Protein AF-A0A256Z2I0-F1 (afdb_monomer_lite)

Sequence (99 aa):
MKAEVEEEISLDLDDVLIDGMDLYAILRVARNASPAELKRAYRRRALLYHPDLNREAGELYKRTIAEEMQKLNRAKEILFDPARREVYDGLLETIEKGS

pLDDT: mean 87.05, std 14.04, range [39.66, 97.25]

Radius of gyration: 15.16 Å; chains: 1; bounding box: 31×30×49 Å

Foldseek 3Di:
DVVVVVVPQDDDPCLLAPVNDGLCVLLPHDLPDDLVSLVVSLVVQCVVLPCVVCVVPDPVVVVVSVVSVVSSVSSCVQVNPPVSVVVSVVVNVVVVVVD

Secondary structure (DSSP, 8-state):
--TTTTTS----HHHH-BTTB-HHHHHTS-TT--HHHHHHHHHHHHHHT-GGGSTT--HHHHHHHHHHHHHHHHHHHHHTSHHHHHHHHHHHHHHHHH-

Structure (mmCIF, N/CA/C/O backbone):
data_AF-A0A256Z2I0-F1
#
_entry.id   AF-A0A256Z2I0-F1
#
loop_
_atom_site.group_PDB
_atom_site.id
_atom_site.type_symbol
_atom_site.label_atom_id
_atom_site.label_alt_id
_atom_site.label_comp_id
_atom_site.label_asym_id
_atom_site.label_entity_id
_atom_site.label_seq_id
_atom_site.pdbx_PDB_ins_code
_atom_site.Cartn_x
_atom_site.Cartn_y
_atom_site.Cartn_z
_atom_site.occupancy
_atom_site.B_iso_or_equiv
_atom_site.auth_seq_id
_atom_site.auth_comp_id
_atom_site.auth_asym_id
_atom_site.auth_atom_id
_atom_site.pdbx_PDB_model_num
ATOM 1 N N . MET A 1 1 ? -0.836 -4.837 29.625 1.00 44.34 1 MET A N 1
ATOM 2 C CA . MET A 1 1 ? -1.308 -5.760 28.575 1.00 44.34 1 MET A CA 1
ATOM 3 C C . MET A 1 1 ? -1.909 -5.093 27.342 1.00 44.34 1 MET A C 1
ATOM 5 O O . MET A 1 1 ? -1.339 -5.328 26.296 1.00 44.34 1 MET A O 1
ATOM 9 N N . LYS A 1 2 ? -2.979 -4.271 27.378 1.00 39.66 2 LYS A N 1
ATOM 10 C CA . LYS A 1 2 ? -3.388 -3.521 26.157 1.00 39.66 2 LYS A CA 1
ATOM 11 C C . LYS A 1 2 ? -2.436 -2.365 25.800 1.00 39.66 2 LYS A C 1
ATOM 13 O O . LYS A 1 2 ? -2.157 -2.166 24.632 1.00 39.66 2 LYS A O 1
ATOM 18 N N . ALA A 1 3 ? -1.879 -1.694 26.810 1.00 44.22 3 ALA A N 1
ATOM 19 C CA . ALA A 1 3 ? -1.001 -0.534 26.630 1.00 44.22 3 ALA A CA 1
ATOM 20 C C . ALA A 1 3 ? 0.416 -0.859 26.108 1.00 44.22 3 ALA A C 1
ATOM 22 O O . ALA A 1 3 ? 1.099 0.032 25.635 1.00 44.22 3 ALA A O 1
ATOM 23 N N . GLU A 1 4 ? 0.870 -2.117 26.177 1.00 41.03 4 GLU A N 1
ATOM 24 C CA . GLU A 1 4 ? 2.224 -2.498 25.721 1.00 41.03 4 GLU A CA 1
ATOM 25 C C . GLU A 1 4 ? 2.286 -2.781 24.214 1.00 41.03 4 GLU A C 1
ATOM 27 O O . GLU A 1 4 ? 3.368 -2.814 23.645 1.00 41.03 4 GLU A O 1
ATOM 32 N N . VAL A 1 5 ? 1.140 -2.979 23.553 1.00 47.72 5 VAL A N 1
ATOM 33 C CA . VAL A 1 5 ? 1.084 -3.257 22.104 1.00 47.72 5 VAL A CA 1
ATOM 34 C C . VAL A 1 5 ? 1.056 -1.957 21.286 1.00 47.72 5 VAL A C 1
ATOM 36 O O . VAL A 1 5 ? 1.423 -1.952 20.116 1.00 47.72 5 VAL A O 1
ATOM 39 N N . GLU A 1 6 ? 0.655 -0.844 21.903 1.00 48.16 6 GLU A N 1
ATOM 40 C CA . GLU A 1 6 ? 0.536 0.464 21.245 1.00 48.16 6 GLU A CA 1
ATOM 41 C C . GLU A 1 6 ? 1.885 1.202 21.128 1.00 48.16 6 GLU A C 1
ATOM 43 O O . GLU A 1 6 ? 2.023 2.059 20.260 1.00 48.16 6 GLU A O 1
ATOM 48 N N . GLU A 1 7 ? 2.903 0.843 21.923 1.00 47.28 7 GLU A N 1
ATOM 49 C CA . GLU A 1 7 ? 4.228 1.491 21.869 1.00 47.28 7 GLU A CA 1
ATOM 50 C C . GLU A 1 7 ? 5.114 1.048 20.684 1.00 47.28 7 GLU A C 1
ATOM 52 O O . GLU A 1 7 ? 6.076 1.743 20.363 1.00 47.28 7 GLU A O 1
ATOM 57 N N . GLU A 1 8 ? 4.814 -0.058 19.987 1.00 54.59 8 GLU A N 1
ATOM 58 C CA . GLU A 1 8 ? 5.695 -0.595 18.926 1.00 54.59 8 GLU A CA 1
ATOM 59 C C . GLU A 1 8 ? 5.271 -0.263 17.483 1.00 54.59 8 GLU A C 1
ATOM 61 O O . GLU A 1 8 ? 6.038 -0.500 16.546 1.00 54.59 8 GLU A O 1
ATOM 66 N N . ILE A 1 9 ? 4.086 0.319 17.266 1.00 61.50 9 ILE A N 1
ATOM 67 C CA . ILE A 1 9 ? 3.619 0.729 15.929 1.00 61.50 9 ILE A CA 1
ATOM 68 C C . ILE A 1 9 ? 3.681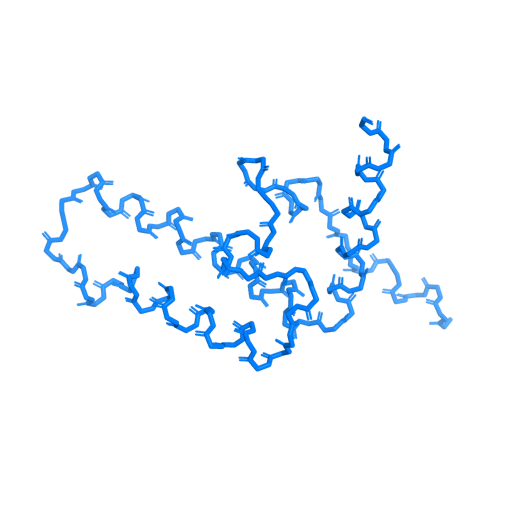 2.259 15.821 1.00 61.50 9 ILE A C 1
ATOM 70 O O . ILE A 1 9 ? 2.664 2.942 15.745 1.00 61.50 9 ILE A O 1
ATOM 74 N N . SER A 1 10 ? 4.900 2.805 15.828 1.00 71.69 10 SER A N 1
ATOM 75 C CA . SER A 1 10 ? 5.135 4.203 15.447 1.00 71.69 10 SER A CA 1
ATOM 76 C C . SER A 1 10 ? 4.979 4.323 13.933 1.00 71.69 10 SER A C 1
ATOM 78 O O . SER A 1 10 ? 5.778 3.760 13.185 1.00 71.69 10 SER A O 1
ATOM 80 N N . LEU A 1 11 ? 3.918 4.997 13.489 1.00 76.44 11 LEU A N 1
ATOM 81 C CA . LEU A 1 11 ? 3.760 5.438 12.105 1.00 76.44 11 LEU A CA 1
ATOM 82 C C . LEU A 1 11 ? 3.968 6.947 12.054 1.00 76.44 11 LEU A C 1
ATOM 84 O O . LEU A 1 11 ? 3.314 7.702 12.778 1.00 76.44 11 LEU A O 1
ATOM 88 N N . ASP A 1 12 ? 4.874 7.366 11.187 1.00 78.50 12 ASP A N 1
ATOM 89 C CA . ASP A 1 12 ? 5.272 8.754 11.019 1.00 78.50 12 ASP A CA 1
ATOM 90 C C . ASP A 1 12 ? 4.285 9.451 10.070 1.00 78.50 12 ASP A C 1
ATOM 92 O O . ASP A 1 12 ? 3.567 8.800 9.310 1.00 78.50 12 ASP A O 1
ATOM 96 N N . LEU A 1 13 ? 4.266 10.788 10.029 1.00 75.19 13 LEU A N 1
ATOM 97 C CA . LEU A 1 13 ? 3.400 11.507 9.080 1.00 75.19 13 LEU A CA 1
ATOM 98 C C . LEU A 1 13 ? 3.692 11.113 7.615 1.00 75.19 13 LEU A C 1
ATOM 100 O O . LEU A 1 13 ? 2.767 10.975 6.813 1.00 75.19 13 LEU A O 1
ATOM 104 N N . ASP A 1 14 ? 4.970 10.868 7.313 1.00 79.62 14 ASP A N 1
ATOM 105 C CA . ASP A 1 14 ? 5.465 10.423 6.004 1.00 79.62 14 ASP A CA 1
ATOM 106 C C . ASP A 1 14 ? 4.971 9.015 5.632 1.00 79.62 14 ASP A C 1
ATOM 108 O O . ASP A 1 14 ? 4.897 8.657 4.456 1.00 79.62 14 ASP A O 1
ATOM 112 N N . ASP A 1 15 ? 4.587 8.214 6.624 1.00 80.62 15 ASP A N 1
ATOM 113 C CA . ASP A 1 15 ? 4.007 6.891 6.412 1.00 80.62 15 ASP A CA 1
ATOM 114 C C . ASP A 1 15 ? 2.504 6.942 6.167 1.00 80.62 15 ASP A C 1
ATOM 116 O O . ASP A 1 15 ? 1.942 6.054 5.515 1.00 80.62 15 ASP A O 1
ATOM 120 N N . VAL A 1 16 ? 1.849 7.976 6.702 1.00 86.19 16 VAL A N 1
ATOM 121 C CA . VAL A 1 16 ? 0.409 8.175 6.555 1.00 86.19 16 VAL A CA 1
ATOM 122 C C . VAL A 1 16 ? 0.082 8.721 5.164 1.00 86.19 16 VAL A C 1
ATOM 124 O O . VAL A 1 16 ? -0.852 8.235 4.512 1.00 86.19 16 VAL A O 1
ATOM 127 N N . LEU A 1 17 ? 0.881 9.684 4.692 1.00 90.62 17 LEU A N 1
ATOM 128 C CA . LEU A 1 17 ? 0.744 10.326 3.387 1.00 90.62 17 LEU A CA 1
ATOM 129 C C . LEU A 1 17 ? 2.078 10.333 2.634 1.00 90.62 17 LEU A C 1
ATOM 131 O O . LEU A 1 17 ? 3.024 11.002 3.038 1.00 90.62 17 LEU A O 1
ATOM 135 N N . ILE A 1 18 ? 2.118 9.681 1.472 1.00 91.06 18 ILE A N 1
ATOM 136 C CA . ILE A 1 18 ? 3.291 9.681 0.589 1.00 91.06 18 ILE A CA 1
ATOM 137 C C . ILE A 1 18 ? 2.981 10.540 -0.634 1.00 91.06 18 ILE A C 1
ATOM 139 O O . ILE A 1 18 ? 2.037 10.253 -1.370 1.00 91.06 18 ILE A O 1
ATOM 143 N N . ASP A 1 19 ? 3.764 11.597 -0.863 1.00 89.62 19 ASP A N 1
ATOM 144 C CA . ASP A 1 19 ? 3.511 12.607 -1.906 1.00 89.62 19 ASP A CA 1
ATOM 145 C C . ASP A 1 19 ? 2.081 13.192 -1.847 1.00 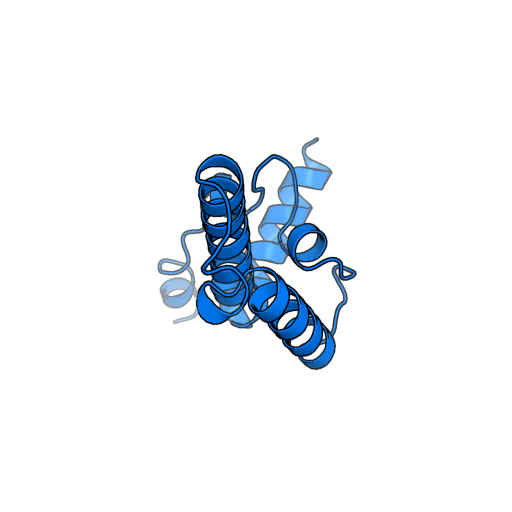89.62 19 ASP A C 1
ATOM 147 O O . ASP A 1 19 ? 1.457 13.471 -2.873 1.00 89.62 19 ASP A O 1
ATOM 151 N N . GLY A 1 20 ? 1.521 13.325 -0.638 1.00 89.50 20 GLY A N 1
ATOM 152 C CA . GLY A 1 20 ? 0.142 13.781 -0.422 1.00 89.50 20 GLY A CA 1
ATOM 153 C C . GLY A 1 20 ? 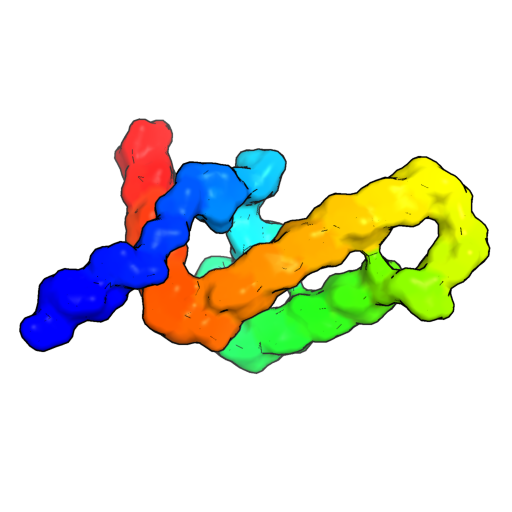-0.940 12.753 -0.775 1.00 89.50 20 GLY A C 1
ATOM 154 O O . GLY A 1 20 ? -2.121 13.094 -0.785 1.00 89.50 20 GLY A O 1
ATOM 155 N N . MET A 1 21 ? -0.569 11.504 -1.067 1.00 92.06 21 MET A N 1
ATOM 156 C CA . MET A 1 21 ? -1.498 10.404 -1.328 1.00 92.06 21 MET A CA 1
ATOM 157 C C . MET A 1 21 ? -1.521 9.405 -0.172 1.00 92.06 21 MET A C 1
ATOM 159 O O . MET A 1 21 ? -0.479 9.019 0.357 1.00 92.06 21 MET A O 1
ATOM 163 N N . ASP A 1 22 ? -2.718 8.922 0.159 1.00 95.19 22 ASP A N 1
ATOM 164 C CA . ASP A 1 22 ? -2.896 7.812 1.093 1.00 95.19 22 ASP A CA 1
ATOM 165 C C . ASP A 1 22 ? -2.508 6.453 0.454 1.00 95.19 22 ASP A C 1
ATOM 167 O O . ASP A 1 22 ? -2.433 6.294 -0.772 1.00 95.19 22 ASP A O 1
ATOM 171 N N . LEU A 1 23 ? -2.240 5.438 1.279 1.00 95.94 23 LEU A N 1
ATOM 172 C CA . LEU A 1 23 ? -1.760 4.125 0.833 1.00 95.94 23 LEU A CA 1
ATOM 173 C C . LEU A 1 23 ? -2.809 3.365 0.002 1.00 95.94 23 LEU A C 1
ATOM 175 O O . LEU A 1 23 ? -2.454 2.541 -0.850 1.00 95.94 23 LEU A O 1
ATOM 179 N N . TYR A 1 24 ? -4.100 3.649 0.199 1.00 96.81 24 TYR A N 1
ATOM 180 C CA . TYR A 1 24 ? -5.174 3.081 -0.616 1.00 96.81 24 TYR A CA 1
ATOM 181 C C . TYR A 1 24 ? -5.171 3.687 -2.022 1.00 96.81 24 TYR A C 1
ATOM 183 O O . TYR A 1 24 ? -5.295 2.954 -3.011 1.00 96.81 24 TYR A O 1
ATOM 191 N N . ALA A 1 25 ? -4.930 4.994 -2.134 1.00 96.06 25 ALA A N 1
ATOM 192 C CA . ALA A 1 25 ? -4.756 5.705 -3.393 1.00 96.06 25 ALA A CA 1
ATOM 193 C C . ALA A 1 25 ? -3.517 5.205 -4.154 1.00 96.06 25 ALA A C 1
ATOM 195 O O . ALA A 1 25 ? -3.600 4.947 -5.361 1.00 96.06 25 ALA A O 1
ATOM 196 N N . ILE A 1 26 ? -2.409 4.939 -3.453 1.00 95.62 26 ILE A N 1
ATOM 197 C CA . ILE A 1 26 ? -1.216 4.293 -4.030 1.00 95.62 26 ILE A CA 1
ATOM 198 C C . ILE A 1 26 ? -1.581 2.933 -4.637 1.00 95.62 26 ILE A C 1
ATOM 200 O O . ILE A 1 26 ? -1.224 2.634 -5.781 1.00 95.62 26 ILE A O 1
ATOM 204 N N . LEU A 1 27 ? -2.357 2.107 -3.931 1.00 95.94 27 LEU A N 1
ATOM 205 C CA . LEU A 1 27 ? -2.835 0.826 -4.464 1.00 95.94 27 LEU A CA 1
ATOM 206 C C . LEU A 1 27 ? -3.976 0.962 -5.487 1.00 95.94 27 LEU A C 1
ATOM 208 O O . LEU A 1 27 ? -4.295 -0.022 -6.160 1.00 95.94 27 LEU A O 1
ATOM 212 N N . ARG A 1 28 ? -4.534 2.165 -5.673 1.00 95.75 28 ARG A N 1
ATOM 213 C CA . ARG A 1 28 ? -5.717 2.456 -6.503 1.00 95.75 28 ARG A CA 1
ATOM 214 C C . ARG A 1 28 ? -6.923 1.608 -6.108 1.00 95.75 28 ARG A C 1
ATOM 216 O O . ARG A 1 28 ? -7.562 0.977 -6.954 1.00 95.75 28 ARG A O 1
ATOM 223 N N . VAL A 1 29 ? -7.205 1.566 -4.815 1.00 97.12 29 VAL A N 1
ATOM 224 C 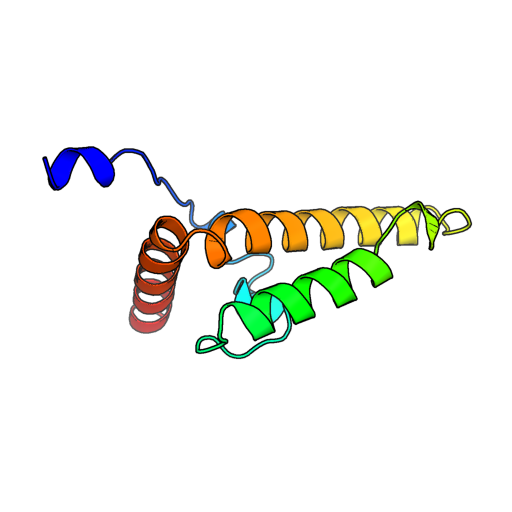CA . VAL A 1 29 ? -8.381 0.901 -4.249 1.00 97.12 29 VAL A CA 1
ATOM 225 C C . VAL A 1 29 ? -9.123 1.852 -3.318 1.00 97.12 29 VAL A C 1
ATOM 227 O O . VAL A 1 29 ? -8.572 2.856 -2.878 1.00 97.12 29 VAL A O 1
ATOM 230 N N . ALA A 1 30 ? -10.381 1.539 -3.021 1.00 95.81 30 ALA A N 1
ATOM 231 C CA . ALA A 1 30 ? -11.129 2.263 -2.003 1.00 95.81 30 ALA A CA 1
ATOM 232 C C . ALA A 1 30 ? -10.592 1.940 -0.597 1.00 95.81 30 ALA A C 1
ATOM 234 O O . ALA A 1 30 ? -10.045 0.861 -0.368 1.00 95.81 30 ALA A O 1
ATOM 235 N N . ARG A 1 31 ? -10.790 2.844 0.367 1.00 92.69 31 ARG A N 1
ATOM 236 C CA . ARG A 1 31 ? -10.333 2.645 1.757 1.00 92.69 31 ARG A CA 1
ATOM 237 C C . ARG A 1 31 ? -10.989 1.453 2.455 1.00 92.69 31 ARG A C 1
ATOM 239 O O . ARG A 1 31 ? -10.367 0.766 3.258 1.00 92.69 31 ARG A O 1
ATOM 246 N N . ASN A 1 32 ? -12.221 1.132 2.067 1.00 93.06 32 ASN A N 1
ATOM 247 C CA . ASN A 1 32 ? -12.937 -0.058 2.525 1.00 93.06 32 ASN A CA 1
ATOM 248 C C . ASN A 1 32 ? -12.539 -1.345 1.774 1.00 93.06 32 ASN A C 1
ATOM 250 O O . ASN A 1 32 ? -13.227 -2.358 1.906 1.00 93.06 32 ASN A O 1
ATOM 254 N N . ALA A 1 33 ? -11.456 -1.328 0.986 1.00 95.56 33 ALA A N 1
ATOM 255 C CA . ALA A 1 33 ? -11.008 -2.492 0.237 1.00 95.56 33 ALA A CA 1
ATOM 256 C C . ALA A 1 33 ? -10.768 -3.694 1.153 1.00 95.56 33 ALA A C 1
ATOM 258 O O . ALA A 1 33 ? -10.096 -3.620 2.194 1.00 95.56 33 ALA A O 1
ATOM 259 N N . SER A 1 34 ? -11.288 -4.831 0.709 1.00 96.56 34 SER A N 1
ATOM 260 C CA . SER A 1 34 ? -11.081 -6.117 1.356 1.00 96.56 34 SER A CA 1
ATOM 261 C C . SER A 1 34 ? -9.611 -6.559 1.260 1.00 96.56 34 SER A C 1
ATOM 263 O O . SER A 1 34 ? -8.891 -6.168 0.332 1.00 96.56 34 SER A O 1
ATOM 265 N N . PRO A 1 35 ? -9.146 -7.459 2.149 1.00 95.25 35 PRO A N 1
ATOM 266 C CA . PRO A 1 35 ? -7.804 -8.038 2.047 1.00 95.25 35 PRO A CA 1
ATOM 267 C C . PRO A 1 35 ? -7.526 -8.683 0.679 1.00 95.25 35 PRO A C 1
ATOM 269 O O . PRO A 1 35 ? -6.409 -8.624 0.161 1.00 95.25 35 PRO A O 1
ATOM 272 N N . ALA A 1 36 ? -8.548 -9.274 0.052 1.00 96.38 36 ALA A N 1
ATOM 273 C CA . ALA A 1 36 ? -8.435 -9.864 -1.278 1.00 96.38 36 ALA A CA 1
ATOM 274 C C . ALA A 1 36 ? -8.181 -8.805 -2.364 1.00 96.38 36 ALA A C 1
ATOM 276 O O . ALA A 1 36 ? -7.344 -9.017 -3.250 1.00 96.38 36 ALA A O 1
ATOM 277 N N . GLU A 1 37 ? -8.866 -7.662 -2.289 1.00 97.12 37 GLU A N 1
ATOM 278 C CA . GLU A 1 37 ? -8.686 -6.538 -3.210 1.00 97.12 37 GLU A CA 1
ATOM 279 C C . GLU A 1 37 ? -7.321 -5.883 -3.043 1.00 97.12 37 GLU A C 1
ATOM 281 O O . GLU A 1 37 ? -6.632 -5.698 -4.049 1.00 97.12 37 GLU A O 1
ATOM 286 N N . LEU A 1 38 ? -6.883 -5.647 -1.802 1.00 96.75 38 LEU A N 1
ATOM 287 C CA . LEU A 1 38 ? -5.538 -5.153 -1.493 1.00 96.75 38 LEU A CA 1
ATOM 288 C C . LEU A 1 38 ? -4.470 -6.068 -2.099 1.00 96.75 38 LEU A C 1
ATOM 290 O O . LEU A 1 38 ? -3.616 -5.627 -2.874 1.00 96.75 38 LEU A O 1
ATOM 294 N N . LYS A 1 39 ? -4.575 -7.379 -1.846 1.00 96.12 39 LYS A N 1
ATOM 295 C CA . LYS A 1 39 ? -3.639 -8.381 -2.375 1.00 96.12 39 LYS A CA 1
ATOM 296 C C . LYS A 1 39 ? -3.634 -8.408 -3.903 1.00 96.12 39 LYS A C 1
ATOM 298 O O . LYS A 1 39 ? -2.575 -8.558 -4.513 1.00 96.12 39 LYS A O 1
ATOM 303 N N . ARG A 1 40 ? -4.799 -8.288 -4.545 1.00 97.19 40 ARG A N 1
ATOM 304 C CA . ARG A 1 40 ? -4.917 -8.263 -6.012 1.00 97.19 40 ARG A CA 1
ATOM 305 C C . ARG A 1 40 ? -4.322 -6.980 -6.597 1.00 97.19 40 ARG A C 1
ATOM 307 O O . ARG A 1 40 ? -3.624 -7.058 -7.607 1.00 97.19 40 ARG A O 1
ATOM 314 N N . ALA A 1 41 ? -4.578 -5.831 -5.981 1.00 97.25 41 ALA A N 1
ATOM 315 C CA . ALA A 1 41 ? -4.079 -4.536 -6.424 1.00 97.25 41 ALA A CA 1
ATOM 316 C C . ALA A 1 41 ? -2.557 -4.436 -6.306 1.00 97.25 41 ALA A C 1
ATOM 318 O O . ALA A 1 41 ? -1.901 -4.147 -7.310 1.00 97.25 41 ALA A O 1
ATOM 319 N N . TYR A 1 42 ? -2.002 -4.796 -5.144 1.00 97.06 42 TYR A N 1
ATOM 320 C CA . TYR A 1 42 ? -0.557 -4.841 -4.927 1.00 97.06 42 TYR A CA 1
ATOM 321 C C . TYR A 1 42 ? 0.137 -5.719 -5.969 1.00 97.06 42 TYR A C 1
ATOM 323 O O . TYR A 1 42 ? 1.054 -5.255 -6.637 1.00 97.06 42 TYR A O 1
ATOM 331 N N . ARG A 1 43 ? -0.341 -6.956 -6.194 1.00 95.62 43 ARG A N 1
ATOM 332 C CA . ARG A 1 43 ? 0.275 -7.864 -7.180 1.00 95.62 43 ARG A CA 1
ATOM 333 C C . ARG A 1 43 ? 0.306 -7.273 -8.587 1.00 95.62 43 ARG A C 1
ATOM 335 O O . ARG A 1 43 ? 1.325 -7.375 -9.256 1.00 95.62 43 ARG A O 1
ATOM 342 N N . ARG A 1 44 ? -0.791 -6.661 -9.045 1.00 95.25 44 ARG A N 1
ATOM 343 C CA . ARG A 1 44 ? -0.838 -6.052 -10.386 1.00 95.25 44 ARG A CA 1
ATOM 344 C C . ARG A 1 44 ? 0.174 -4.921 -10.530 1.00 95.25 44 ARG A C 1
ATOM 346 O O . ARG A 1 44 ? 0.845 -4.843 -11.552 1.00 95.25 44 ARG A O 1
ATOM 353 N N . ARG A 1 45 ? 0.282 -4.061 -9.516 1.00 94.62 45 ARG A N 1
ATOM 354 C CA . ARG A 1 45 ? 1.219 -2.935 -9.543 1.00 94.62 45 ARG A CA 1
ATOM 355 C C . ARG A 1 45 ? 2.670 -3.388 -9.398 1.00 94.62 45 ARG A C 1
ATOM 357 O O . ARG A 1 45 ? 3.512 -2.934 -10.158 1.00 94.62 45 ARG A O 1
ATOM 364 N N . ALA A 1 46 ? 2.947 -4.321 -8.491 1.00 93.81 46 ALA A N 1
ATOM 365 C CA . ALA A 1 46 ? 4.285 -4.874 -8.303 1.00 93.81 46 ALA A CA 1
ATOM 366 C C . ALA A 1 46 ? 4.801 -5.561 -9.575 1.00 93.81 46 ALA A C 1
ATOM 368 O O . ALA A 1 46 ? 5.982 -5.464 -9.875 1.00 93.81 46 ALA A O 1
ATOM 369 N N . LEU A 1 47 ? 3.920 -6.207 -10.351 1.00 93.44 47 LEU A N 1
ATOM 370 C CA . LEU A 1 47 ? 4.278 -6.731 -11.669 1.00 93.44 47 LEU A CA 1
ATOM 371 C C . LEU A 1 47 ? 4.623 -5.600 -12.645 1.00 93.44 47 LEU A C 1
ATOM 373 O O . LEU A 1 47 ? 5.677 -5.655 -13.262 1.00 93.44 47 LEU A O 1
ATOM 377 N N . LEU A 1 48 ? 3.796 -4.554 -12.745 1.00 90.44 48 LEU A N 1
ATOM 378 C CA . LEU A 1 48 ? 4.049 -3.420 -13.646 1.00 90.44 48 LEU A CA 1
ATOM 379 C C . LEU A 1 48 ? 5.432 -2.782 -13.425 1.00 90.44 48 LEU A C 1
ATOM 381 O O . LEU A 1 48 ? 6.118 -2.456 -14.391 1.00 90.44 48 LEU A O 1
ATOM 385 N N . TYR A 1 49 ? 5.850 -2.654 -12.165 1.00 91.31 49 TYR A N 1
ATOM 386 C CA . TYR A 1 49 ? 7.127 -2.051 -11.775 1.00 91.31 49 TYR A CA 1
ATOM 387 C C . TYR A 1 49 ? 8.219 -3.084 -11.442 1.00 91.31 49 TYR A C 1
ATOM 389 O O . TYR A 1 49 ? 9.246 -2.740 -10.866 1.00 91.31 49 TYR A O 1
ATOM 397 N N . HIS A 1 50 ? 8.044 -4.360 -11.799 1.00 87.44 50 HIS A N 1
ATOM 398 C CA . HIS A 1 50 ? 9.058 -5.374 -11.510 1.00 87.44 50 HIS A CA 1
ATOM 399 C C . HIS A 1 50 ? 10.329 -5.126 -12.346 1.00 87.44 50 HIS A C 1
ATOM 401 O O . HIS A 1 50 ? 10.209 -4.901 -13.557 1.00 87.44 50 HIS A O 1
ATOM 407 N N . PRO A 1 51 ? 11.546 -5.216 -11.770 1.00 84.75 51 PRO A N 1
ATOM 408 C CA . PRO A 1 51 ? 12.788 -5.000 -12.516 1.00 84.75 51 PRO A CA 1
ATOM 409 C C . PRO A 1 51 ? 12.934 -5.964 -13.698 1.00 84.75 51 PRO A C 1
ATOM 411 O O . PRO A 1 51 ? 13.364 -5.542 -14.767 1.00 84.75 51 PRO A O 1
ATOM 414 N N . ASP A 1 52 ? 12.498 -7.224 -13.558 1.00 87.50 52 ASP A N 1
ATOM 415 C CA . ASP A 1 52 ? 12.596 -8.215 -14.643 1.00 87.50 52 ASP A CA 1
ATOM 416 C C . ASP A 1 52 ? 11.771 -7.858 -15.885 1.00 87.50 52 ASP A C 1
ATOM 418 O O . ASP A 1 52 ? 12.170 -8.213 -16.991 1.00 87.50 52 ASP A O 1
ATOM 422 N N . LEU A 1 53 ? 10.648 -7.150 -15.727 1.00 88.62 53 LEU A N 1
ATOM 423 C CA . LEU A 1 53 ? 9.826 -6.703 -16.859 1.00 88.62 53 LEU A CA 1
ATOM 424 C C . LEU A 1 53 ? 10.307 -5.370 -17.442 1.00 88.62 53 LEU A C 1
ATOM 426 O O . LEU A 1 53 ? 9.881 -4.986 -18.526 1.00 88.62 53 LEU A O 1
ATOM 430 N N . ASN A 1 54 ? 11.215 -4.682 -16.748 1.00 88.50 54 ASN A N 1
ATOM 431 C CA . ASN A 1 54 ? 11.680 -3.343 -17.092 1.00 88.50 54 ASN A CA 1
ATOM 432 C C . ASN A 1 54 ? 13.215 -3.275 -17.221 1.00 88.50 54 ASN A C 1
ATOM 434 O O . ASN A 1 54 ? 13.822 -2.234 -16.982 1.00 88.50 54 ASN A O 1
ATOM 438 N N . ARG A 1 55 ? 13.871 -4.381 -17.597 1.00 84.88 55 ARG A N 1
ATOM 439 C CA . ARG A 1 55 ? 15.347 -4.478 -17.649 1.00 84.88 55 ARG A CA 1
ATOM 440 C C . ARG A 1 55 ? 15.981 -3.504 -18.644 1.00 84.88 55 ARG A C 1
ATOM 442 O O . ARG A 1 55 ? 17.081 -3.018 -18.399 1.00 84.88 55 ARG A O 1
ATOM 449 N N . GLU A 1 56 ? 15.275 -3.204 -19.730 1.00 90.06 56 GLU A N 1
ATOM 450 C CA . GLU A 1 56 ? 15.712 -2.302 -20.807 1.00 90.06 56 GLU A CA 1
ATOM 451 C C . GLU A 1 56 ? 15.228 -0.853 -20.612 1.00 90.06 56 GLU A C 1
ATOM 453 O O . GLU A 1 56 ? 15.383 -0.008 -21.491 1.00 90.06 56 GLU A O 1
ATOM 458 N N . ALA A 1 57 ? 14.644 -0.545 -19.450 1.00 87.06 57 ALA A N 1
ATOM 459 C CA . ALA A 1 57 ? 14.230 0.802 -19.090 1.00 87.06 57 ALA A CA 1
ATOM 460 C C . ALA A 1 57 ? 15.401 1.797 -19.132 1.00 87.06 57 ALA A C 1
ATOM 462 O O . ALA A 1 57 ? 16.491 1.515 -18.630 1.00 87.06 57 ALA A O 1
ATOM 463 N N . GLY A 1 58 ? 15.154 3.006 -19.640 1.00 90.81 58 GLY A N 1
ATOM 464 C CA . GLY A 1 58 ? 16.087 4.121 -19.468 1.00 90.81 58 GLY A CA 1
ATOM 465 C C . GLY A 1 58 ? 16.230 4.520 -17.992 1.00 90.81 58 GLY A C 1
ATOM 466 O O . GLY A 1 58 ? 15.318 4.308 -17.194 1.00 90.81 58 GLY A O 1
ATOM 467 N N . GLU A 1 59 ? 17.355 5.140 -17.627 1.00 89.56 59 GLU A N 1
ATOM 468 C CA . GLU A 1 59 ? 17.681 5.485 -16.229 1.00 89.56 59 GLU A CA 1
ATOM 469 C C . GLU A 1 59 ? 16.610 6.334 -15.526 1.00 89.56 59 GLU A C 1
ATOM 471 O O . GLU A 1 59 ? 16.288 6.089 -14.364 1.00 89.56 59 GLU A O 1
ATOM 476 N N . LEU A 1 60 ? 15.994 7.284 -16.239 1.00 85.31 60 LEU A N 1
ATOM 477 C CA . LEU A 1 60 ? 14.891 8.078 -15.691 1.00 85.31 60 LEU A CA 1
ATOM 478 C C . LEU A 1 60 ? 13.699 7.192 -15.294 1.00 85.31 60 LEU A C 1
ATOM 480 O O . LEU A 1 60 ? 13.135 7.356 -14.218 1.00 85.31 60 LEU A O 1
ATOM 484 N N . TYR A 1 61 ? 13.355 6.216 -16.135 1.00 88.56 61 TYR A N 1
ATOM 485 C CA . TYR A 1 61 ? 12.244 5.304 -15.880 1.00 88.56 61 TYR A CA 1
ATOM 486 C C . TYR A 1 61 ? 12.579 4.287 -14.777 1.00 88.56 61 TYR A C 1
ATOM 488 O O . TYR A 1 61 ? 11.715 3.965 -13.964 1.00 88.56 61 TYR A O 1
ATOM 496 N N . LYS A 1 62 ? 13.843 3.849 -14.662 1.00 90.25 62 LYS A N 1
ATOM 497 C CA . LYS A 1 62 ? 14.311 3.025 -13.530 1.00 90.25 62 LYS A CA 1
ATOM 498 C C . LYS A 1 62 ? 14.151 3.735 -12.187 1.00 90.25 62 LYS A C 1
ATOM 500 O O . LYS A 1 62 ? 13.770 3.091 -11.211 1.00 90.25 62 LYS A O 1
ATOM 505 N N . ARG A 1 63 ? 14.407 5.047 -12.135 1.00 90.38 63 ARG A N 1
ATOM 506 C CA . ARG A 1 63 ? 14.173 5.845 -10.923 1.00 90.38 63 ARG A CA 1
ATOM 507 C C . ARG A 1 63 ? 12.693 5.847 -10.542 1.00 90.38 63 ARG A C 1
ATOM 509 O O . ARG A 1 63 ? 12.375 5.505 -9.410 1.00 90.38 63 ARG A O 1
ATOM 516 N N . THR A 1 64 ? 11.803 6.111 -11.499 1.00 90.81 64 THR A N 1
ATOM 517 C CA . THR A 1 64 ? 10.351 6.045 -11.267 1.00 90.81 64 THR A CA 1
ATOM 518 C C . THR A 1 64 ? 9.904 4.655 -10.810 1.00 90.81 64 THR A C 1
ATOM 520 O O . THR A 1 64 ? 9.092 4.537 -9.900 1.00 90.81 64 THR A O 1
ATOM 523 N N . ILE A 1 65 ? 10.455 3.582 -11.386 1.00 92.12 65 ILE A N 1
ATOM 524 C CA . ILE A 1 65 ? 10.181 2.209 -10.939 1.00 92.12 65 ILE A CA 1
ATOM 525 C C . ILE A 1 65 ? 10.580 2.010 -9.472 1.00 92.12 65 ILE A C 1
ATOM 527 O O . ILE A 1 65 ? 9.811 1.427 -8.709 1.00 92.12 65 ILE A O 1
ATOM 531 N N . ALA A 1 66 ? 11.759 2.488 -9.067 1.00 92.12 66 ALA A N 1
ATOM 532 C CA . ALA A 1 66 ? 12.227 2.365 -7.690 1.00 92.12 66 ALA A CA 1
ATOM 533 C C . ALA A 1 66 ? 11.319 3.126 -6.707 1.00 92.12 66 ALA A C 1
ATOM 535 O O . ALA A 1 66 ? 10.925 2.559 -5.687 1.00 92.12 66 ALA A O 1
ATOM 536 N N . GLU A 1 67 ? 10.936 4.359 -7.045 1.00 92.81 67 GLU A N 1
ATOM 537 C CA . GLU A 1 67 ? 10.019 5.192 -6.253 1.00 92.81 67 GLU A CA 1
ATOM 538 C C . GLU A 1 67 ? 8.643 4.522 -6.103 1.00 92.81 67 GLU A C 1
ATOM 540 O O . GLU A 1 67 ? 8.120 4.375 -4.996 1.00 92.81 67 GLU A O 1
ATOM 545 N N . GLU A 1 68 ? 8.068 4.027 -7.201 1.00 93.38 68 GLU A N 1
ATOM 546 C CA . GLU A 1 68 ? 6.777 3.334 -7.175 1.00 93.38 68 GLU A CA 1
ATOM 547 C C . GLU A 1 68 ? 6.846 2.020 -6.386 1.00 93.38 68 GLU A C 1
ATOM 549 O O . GLU A 1 68 ? 5.923 1.693 -5.638 1.00 93.38 68 GLU A O 1
ATOM 554 N N . MET A 1 69 ? 7.948 1.275 -6.483 1.00 94.06 69 MET A N 1
ATOM 555 C CA . MET A 1 69 ? 8.142 0.053 -5.699 1.00 94.06 69 MET A CA 1
ATOM 556 C C . MET A 1 69 ? 8.277 0.336 -4.201 1.00 94.06 69 MET A C 1
ATOM 558 O O . MET A 1 69 ? 7.734 -0.425 -3.398 1.00 94.06 69 MET A O 1
ATOM 562 N N . GLN A 1 70 ? 8.937 1.428 -3.804 1.00 93.25 70 GLN A N 1
ATOM 563 C CA . GLN A 1 70 ? 8.990 1.851 -2.400 1.00 93.25 70 GLN A CA 1
ATOM 564 C C . GLN A 1 70 ? 7.589 2.145 -1.853 1.00 93.25 70 GLN A C 1
ATOM 566 O O . GLN A 1 70 ? 7.208 1.579 -0.825 1.00 93.25 70 GLN A O 1
ATOM 571 N N . LYS A 1 71 ? 6.780 2.918 -2.588 1.00 94.81 71 LYS A N 1
ATOM 572 C CA . LYS A 1 71 ? 5.376 3.206 -2.240 1.00 94.81 71 LYS A CA 1
ATOM 573 C C . LYS A 1 71 ? 4.549 1.930 -2.073 1.00 94.81 71 LYS A C 1
ATOM 575 O O . LYS A 1 71 ? 3.810 1.772 -1.101 1.00 94.81 71 LYS A O 1
ATOM 580 N N . LEU A 1 72 ? 4.694 0.983 -3.002 1.00 95.31 72 LEU A N 1
ATOM 581 C CA . LEU A 1 72 ? 4.000 -0.305 -2.939 1.00 95.31 72 LEU A CA 1
ATOM 582 C C . LEU A 1 72 ? 4.420 -1.137 -1.731 1.00 95.31 72 LEU A C 1
ATOM 584 O O . LEU A 1 72 ? 3.570 -1.772 -1.103 1.00 95.31 72 LEU A O 1
ATOM 588 N N . ASN A 1 73 ? 5.711 -1.160 -1.411 1.00 94.00 73 ASN A N 1
ATOM 589 C CA . ASN A 1 73 ? 6.216 -1.893 -0.259 1.00 94.00 73 ASN A CA 1
ATOM 590 C C . ASN A 1 73 ? 5.686 -1.310 1.050 1.00 94.00 73 ASN A C 1
ATOM 592 O O . ASN A 1 73 ? 5.254 -2.090 1.897 1.00 94.00 73 ASN A O 1
ATOM 596 N N . ARG A 1 74 ? 5.607 0.022 1.172 1.00 93.94 74 ARG A N 1
ATOM 597 C CA . ARG A 1 74 ? 5.012 0.667 2.350 1.00 93.94 74 ARG A CA 1
ATOM 598 C C . ARG A 1 74 ? 3.528 0.340 2.490 1.00 93.94 74 ARG A C 1
ATOM 600 O O . ARG A 1 74 ? 3.089 -0.110 3.545 1.00 93.94 74 ARG A O 1
ATOM 607 N N . ALA A 1 75 ? 2.773 0.433 1.393 1.00 95.19 75 ALA A N 1
ATOM 608 C CA . ALA A 1 75 ? 1.365 0.037 1.379 1.00 95.19 75 ALA A CA 1
ATOM 609 C C . ALA A 1 75 ? 1.171 -1.435 1.782 1.00 95.19 75 ALA A C 1
ATOM 611 O O . ALA A 1 75 ? 0.219 -1.766 2.484 1.00 95.19 75 ALA A O 1
ATOM 612 N N . LYS A 1 76 ? 2.076 -2.331 1.369 1.00 95.06 76 LYS A N 1
ATOM 613 C CA . LYS A 1 76 ? 2.051 -3.735 1.794 1.00 95.06 76 LYS A CA 1
ATOM 614 C C . LYS A 1 76 ? 2.360 -3.892 3.281 1.00 95.06 76 LYS A C 1
ATOM 616 O O . LYS A 1 76 ? 1.697 -4.684 3.933 1.00 95.06 76 LYS A O 1
ATOM 621 N N . GLU A 1 77 ? 3.362 -3.199 3.801 1.00 93.75 77 GLU A N 1
ATOM 622 C CA . GLU A 1 77 ? 3.771 -3.309 5.203 1.00 93.75 77 GLU A CA 1
ATOM 623 C C . GLU A 1 77 ? 2.668 -2.877 6.175 1.00 93.75 77 GLU A C 1
ATOM 625 O O . GLU A 1 77 ? 2.488 -3.513 7.213 1.00 93.75 77 GLU A O 1
ATOM 630 N N . ILE A 1 78 ? 1.924 -1.828 5.815 1.00 94.31 78 ILE A N 1
ATOM 631 C CA . ILE A 1 78 ? 0.873 -1.256 6.658 1.00 94.31 78 ILE A CA 1
ATOM 632 C C . ILE A 1 78 ? -0.481 -1.913 6.382 1.00 94.31 78 ILE A C 1
ATOM 634 O O . ILE A 1 78 ? -1.081 -2.479 7.286 1.00 94.31 78 ILE A O 1
ATOM 638 N N . LEU A 1 79 ? -0.981 -1.887 5.140 1.00 95.56 79 LEU A N 1
ATOM 639 C CA . LEU A 1 79 ? -2.375 -2.271 4.862 1.00 95.56 79 LEU A CA 1
ATOM 640 C C . LEU A 1 79 ? -2.632 -3.783 4.929 1.00 95.56 79 LEU A C 1
ATOM 642 O O . LEU A 1 79 ? -3.789 -4.210 4.940 1.00 95.56 79 LEU A O 1
ATOM 646 N N . PHE A 1 80 ? -1.582 -4.609 4.909 1.00 95.06 80 PHE A N 1
ATOM 647 C CA . PHE A 1 80 ? -1.721 -6.069 4.974 1.00 95.06 80 PHE A CA 1
ATOM 648 C C . PHE A 1 80 ? -1.543 -6.609 6.388 1.00 95.06 80 PHE A C 1
ATOM 650 O O . PHE A 1 80 ? -1.893 -7.766 6.625 1.00 95.06 80 PHE A O 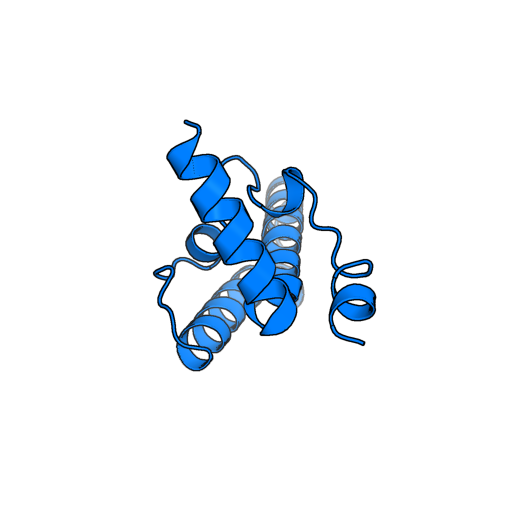1
ATOM 657 N N . ASP A 1 81 ? -1.019 -5.797 7.301 1.00 94.44 81 ASP A N 1
ATOM 658 C CA . ASP A 1 81 ? -0.999 -6.095 8.721 1.00 94.44 81 ASP A CA 1
ATOM 659 C C . ASP A 1 81 ? -2.254 -5.474 9.355 1.00 94.44 81 ASP A C 1
ATOM 661 O O . ASP A 1 81 ? -2.394 -4.251 9.347 1.00 94.44 81 ASP A O 1
ATOM 665 N N . PRO A 1 82 ? -3.197 -6.279 9.877 1.00 93.25 82 PRO A N 1
ATOM 666 C CA . PRO A 1 82 ? -4.426 -5.747 10.456 1.00 93.25 82 PRO A CA 1
ATOM 667 C C . PRO A 1 82 ? -4.196 -4.728 11.579 1.00 93.25 82 PRO A C 1
ATOM 669 O O . PRO A 1 82 ? -4.939 -3.755 11.648 1.00 93.25 82 PRO A O 1
ATOM 672 N N . ALA A 1 83 ? -3.171 -4.922 12.417 1.00 92.19 83 ALA A N 1
ATOM 673 C CA . ALA A 1 83 ? -2.882 -4.024 13.532 1.00 92.19 83 ALA A CA 1
ATOM 674 C C . ALA A 1 83 ? -2.330 -2.685 13.027 1.00 92.19 83 ALA A C 1
ATOM 676 O O . ALA A 1 83 ? -2.789 -1.622 13.438 1.00 92.19 83 ALA A O 1
ATOM 677 N N . ARG A 1 84 ? -1.397 -2.715 12.067 1.00 92.75 84 ARG A N 1
ATOM 678 C CA . ARG A 1 84 ? -0.863 -1.480 11.463 1.00 92.75 84 ARG A CA 1
ATOM 679 C C . ARG A 1 84 ? -1.903 -0.743 10.636 1.00 92.75 84 ARG A C 1
ATOM 681 O O . ARG A 1 84 ? -1.921 0.483 10.649 1.00 92.75 84 ARG A O 1
ATOM 688 N N . ARG A 1 85 ? -2.769 -1.476 9.932 1.00 94.75 85 ARG A N 1
ATOM 689 C CA . ARG A 1 85 ? -3.882 -0.901 9.172 1.00 94.75 85 ARG A CA 1
ATOM 690 C C . ARG A 1 85 ? -4.851 -0.154 10.084 1.00 94.75 85 ARG A C 1
ATOM 692 O O . ARG A 1 85 ? -5.265 0.937 9.725 1.00 94.75 85 ARG A O 1
ATOM 699 N N . GLU A 1 86 ? -5.182 -0.711 11.247 1.00 93.25 86 GLU A N 1
ATOM 700 C CA . GLU A 1 86 ? -6.067 -0.054 12.217 1.00 93.25 86 GLU A CA 1
ATOM 701 C C . GLU A 1 86 ? -5.477 1.276 12.712 1.00 93.25 86 GLU A C 1
ATOM 703 O O . GLU A 1 86 ? -6.156 2.302 12.675 1.00 93.25 86 GLU A O 1
ATOM 708 N N . VAL A 1 87 ? -4.192 1.284 13.084 1.00 92.25 87 VAL A N 1
ATOM 709 C CA . VAL A 1 87 ? -3.481 2.513 13.482 1.00 92.25 87 VAL A CA 1
ATOM 710 C C . VAL A 1 87 ? -3.442 3.524 12.331 1.00 92.25 87 VAL A C 1
ATOM 712 O O . VAL A 1 87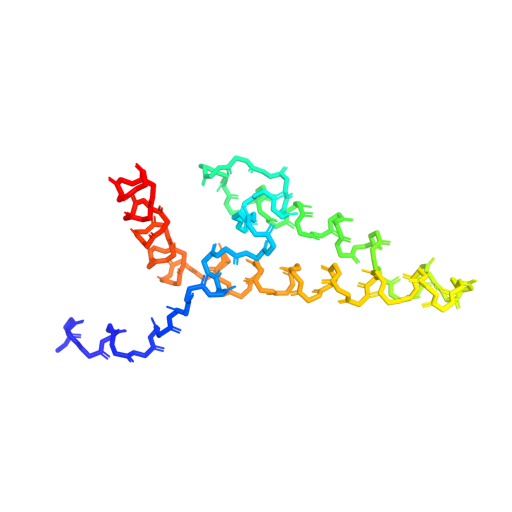 ? -3.757 4.698 12.522 1.00 92.25 87 VAL A O 1
ATOM 715 N N . TYR A 1 88 ? -3.104 3.068 11.123 1.00 94.00 88 TYR A N 1
ATOM 716 C CA . TYR A 1 88 ? -3.068 3.892 9.916 1.00 94.00 88 TYR A CA 1
ATOM 717 C C . TYR A 1 88 ? -4.419 4.548 9.612 1.00 94.00 88 TYR A C 1
ATOM 719 O O . TYR A 1 88 ? -4.475 5.752 9.364 1.00 94.00 88 TYR A O 1
ATOM 727 N N . ASP A 1 89 ? -5.504 3.772 9.661 1.00 94.50 89 ASP A N 1
ATOM 728 C CA . ASP A 1 89 ? -6.855 4.256 9.383 1.00 94.50 89 ASP A CA 1
ATOM 729 C C . ASP A 1 89 ? -7.269 5.338 10.401 1.00 94.50 89 ASP A C 1
ATOM 731 O O . ASP A 1 89 ? -7.834 6.362 10.010 1.00 94.50 89 ASP A O 1
ATOM 735 N N . GLY A 1 90 ? -6.919 5.171 11.683 1.00 92.19 90 GLY A N 1
ATOM 736 C CA . GLY A 1 90 ? -7.179 6.174 12.724 1.00 92.19 90 GLY A CA 1
ATOM 737 C C . GLY A 1 90 ? -6.370 7.468 12.561 1.00 92.19 90 GLY A C 1
ATOM 738 O O . GLY A 1 90 ? -6.902 8.570 12.746 1.00 92.19 90 GLY A O 1
ATOM 739 N N . LEU A 1 91 ? -5.093 7.363 12.177 1.00 90.81 91 LEU A N 1
ATOM 740 C CA . LEU A 1 91 ? -4.256 8.532 11.883 1.00 90.81 91 LEU A CA 1
ATOM 741 C C . LEU A 1 91 ? -4.772 9.292 10.658 1.00 90.81 91 LEU A C 1
ATOM 743 O O . LEU A 1 91 ? -4.885 10.518 10.699 1.00 90.81 91 LEU A O 1
ATOM 747 N N . LEU A 1 92 ? -5.136 8.575 9.594 1.00 91.75 92 LEU A N 1
ATOM 748 C CA . LEU A 1 92 ? -5.657 9.169 8.366 1.00 91.75 92 LEU A CA 1
ATOM 749 C C . LEU A 1 92 ? -6.960 9.937 8.625 1.00 91.75 92 LEU A C 1
ATOM 751 O O . LEU A 1 92 ? -7.098 11.076 8.185 1.00 91.75 92 LEU A O 1
ATOM 755 N N . GLU A 1 93 ? -7.877 9.364 9.408 1.00 91.31 93 GLU A N 1
ATOM 756 C CA . GLU A 1 93 ? -9.112 10.042 9.818 1.00 91.31 93 GLU A CA 1
ATOM 757 C C . GLU A 1 93 ? -8.833 11.303 10.657 1.00 91.31 93 GLU A C 1
ATOM 759 O O . GLU A 1 93 ? -9.513 12.322 10.513 1.00 91.31 93 GLU A O 1
ATOM 764 N N . THR A 1 94 ? -7.817 11.260 11.524 1.00 90.44 94 THR A N 1
ATOM 765 C CA . THR A 1 94 ? -7.409 12.412 12.344 1.00 90.44 94 THR A CA 1
ATOM 766 C C . THR A 1 94 ? -6.888 13.560 11.478 1.00 90.44 94 THR A C 1
ATOM 768 O O . THR A 1 94 ? -7.266 14.710 11.705 1.00 90.44 94 THR A O 1
ATOM 771 N N . ILE A 1 95 ? -6.071 13.259 10.464 1.00 88.19 95 ILE A N 1
ATOM 772 C CA . ILE A 1 95 ? -5.554 14.258 9.516 1.00 88.19 95 ILE A CA 1
ATOM 773 C C . ILE A 1 95 ? -6.702 14.913 8.745 1.00 88.19 95 ILE A C 1
ATOM 775 O O . ILE A 1 95 ? -6.740 16.133 8.620 1.00 88.19 95 ILE A O 1
ATOM 779 N N . GLU A 1 96 ? -7.669 14.128 8.274 1.00 85.88 96 GLU A N 1
ATOM 780 C CA . GLU A 1 96 ? -8.807 14.648 7.506 1.00 85.88 96 GLU A CA 1
ATOM 781 C C . GLU A 1 96 ? -9.743 15.531 8.326 1.00 85.88 96 GLU A C 1
ATOM 783 O O . GLU A 1 96 ? -10.308 16.485 7.800 1.00 85.88 96 GLU A O 1
ATOM 788 N N . LYS A 1 97 ? -9.911 15.226 9.614 1.00 86.50 97 LYS A N 1
ATOM 789 C CA . LYS A 1 97 ? -10.719 16.038 10.534 1.00 86.50 97 LYS A CA 1
ATOM 790 C C . LYS A 1 97 ? -10.014 17.315 10.985 1.00 86.50 97 LYS A C 1
ATOM 792 O O . LYS A 1 97 ? -10.687 18.251 11.409 1.00 86.50 97 LYS A O 1
ATOM 797 N N . GLY A 1 98 ? -8.683 17.319 10.968 1.00 73.31 98 GLY A N 1
ATOM 798 C CA . GLY A 1 98 ? -7.854 18.462 11.346 1.00 73.31 98 GLY A CA 1
ATOM 799 C C . GLY A 1 98 ? -7.533 19.418 10.196 1.00 73.31 98 GLY A C 1
ATOM 800 O O . GLY A 1 98 ? -6.932 20.462 10.456 1.00 73.31 98 GLY A O 1
ATOM 801 N N . SER A 1 99 ? -7.899 19.062 8.959 1.00 57.75 99 SER A N 1
ATOM 802 C CA . SER A 1 99 ? -7.635 19.841 7.745 1.00 57.75 99 SER A CA 1
ATOM 803 C C . SER A 1 99 ? -8.805 20.715 7.299 1.00 57.75 99 SER A C 1
ATOM 805 O O . SER A 1 99 ? -9.957 20.487 7.727 1.00 57.75 99 SER A O 1
#